Protein AF-A0A962KAN5-F1 (afdb_monomer_lite)

Radius of gyration: 16.56 Å; chains: 1; bounding box: 42×18×42 Å

Secondary structure (DSSP, 8-state):
-PPPPPPPPP-TT-S-HHHHHHHHHHHHHHHHHHHHHTGGG-SSTHHHHS--STTS--HHHHHHHT-

Structure (mmCIF, N/CA/C/O backbone):
data_AF-A0A962KAN5-F1
#
_entry.id   AF-A0A962KAN5-F1
#
loop_
_atom_site.group_PDB
_atom_site.id
_atom_site.type_symbol
_atom_site.label_atom_id
_atom_site.label_alt_id
_atom_site.label_comp_id
_atom_site.label_asym_id
_atom_site.label_entity_id
_atom_site.label_seq_id
_atom_site.pdbx_PDB_ins_code
_atom_site.Cartn_x
_atom_site.Cartn_y
_atom_site.Cartn_z
_atom_site.occupancy
_atom_site.B_iso_or_equiv
_atom_site.auth_seq_id
_atom_site.auth_comp_id
_atom_site.auth_asym_id
_atom_site.auth_atom_id
_atom_site.pdbx_PDB_model_num
ATOM 1 N N . MET A 1 1 ? 27.628 6.333 8.272 1.00 62.72 1 MET A N 1
ATOM 2 C CA . MET A 1 1 ? 26.703 5.221 7.983 1.00 62.72 1 MET A CA 1
ATOM 3 C C . MET A 1 1 ? 25.791 5.718 6.885 1.00 62.72 1 MET A C 1
ATOM 5 O O . MET A 1 1 ? 25.059 6.665 7.144 1.00 62.72 1 MET A O 1
ATOM 9 N N . ASP A 1 2 ? 25.906 5.178 5.674 1.00 77.88 2 ASP A N 1
ATOM 10 C CA . ASP A 1 2 ? 25.016 5.554 4.574 1.00 77.88 2 ASP A CA 1
ATOM 11 C C . ASP A 1 2 ? 23.633 4.952 4.823 1.00 77.88 2 ASP A C 1
ATOM 13 O O . ASP A 1 2 ? 23.486 3.737 4.953 1.00 77.88 2 ASP A O 1
ATOM 17 N N . THR A 1 3 ? 22.622 5.810 4.944 1.00 80.00 3 THR A N 1
ATOM 18 C CA . THR A 1 3 ? 21.229 5.374 5.056 1.00 80.00 3 THR A CA 1
ATOM 19 C C . THR A 1 3 ? 20.734 4.989 3.662 1.00 80.00 3 THR A C 1
ATOM 21 O O . THR A 1 3 ? 20.778 5.837 2.766 1.00 80.00 3 THR A O 1
ATOM 24 N N . PRO A 1 4 ? 20.242 3.757 3.445 1.00 82.25 4 PRO A N 1
ATOM 25 C CA . PRO A 1 4 ? 19.716 3.363 2.145 1.00 82.25 4 PRO A CA 1
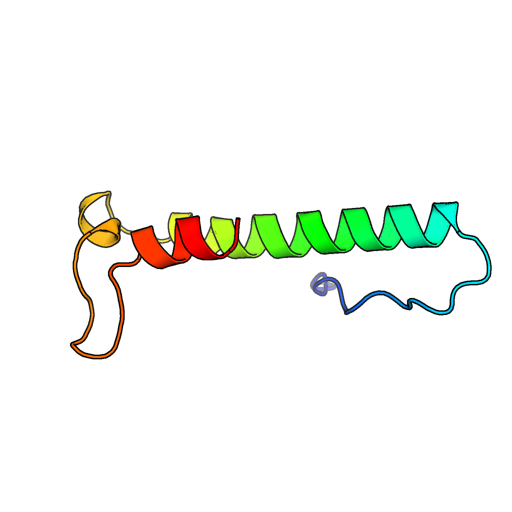ATOM 26 C C . PRO A 1 4 ? 18.505 4.227 1.769 1.00 82.25 4 PRO A C 1
ATOM 28 O O . PRO A 1 4 ? 17.600 4.450 2.577 1.00 82.25 4 PRO A O 1
ATOM 31 N N . LEU A 1 5 ? 18.505 4.736 0.536 1.00 86.62 5 LEU A N 1
ATOM 32 C CA . LEU A 1 5 ? 17.406 5.526 -0.016 1.00 86.62 5 LEU A CA 1
ATOM 33 C C . LEU A 1 5 ? 16.314 4.612 -0.575 1.00 86.62 5 LEU A C 1
ATOM 35 O O . LEU A 1 5 ? 16.590 3.508 -1.035 1.00 86.62 5 LEU A O 1
ATOM 39 N N . PHE A 1 6 ? 15.073 5.095 -0.570 1.00 87.81 6 PHE A N 1
ATOM 40 C CA . PHE A 1 6 ? 13.965 4.377 -1.197 1.00 87.81 6 PHE A CA 1
ATOM 41 C C . PHE A 1 6 ? 13.999 4.493 -2.719 1.00 87.81 6 PHE A C 1
ATOM 43 O O . PHE A 1 6 ? 14.402 5.528 -3.266 1.00 87.81 6 PHE A O 1
ATOM 50 N N . SER A 1 7 ? 13.503 3.442 -3.369 1.00 90.06 7 SER A N 1
ATOM 51 C CA . SER A 1 7 ? 13.341 3.350 -4.816 1.00 90.06 7 SER A CA 1
ATOM 52 C C . SER A 1 7 ? 12.540 4.541 -5.345 1.00 90.06 7 SER A C 1
ATOM 54 O O . SER A 1 7 ? 11.526 4.960 -4.776 1.00 90.06 7 SER A O 1
ATOM 56 N N . ARG A 1 8 ? 13.048 5.145 -6.419 1.00 90.38 8 ARG A N 1
ATOM 57 C CA . ARG A 1 8 ? 12.419 6.275 -7.113 1.00 90.38 8 ARG A CA 1
ATOM 58 C C . ARG A 1 8 ? 11.648 5.764 -8.321 1.00 90.38 8 ARG A C 1
ATOM 60 O O . ARG A 1 8 ? 11.828 4.624 -8.726 1.00 90.38 8 ARG A O 1
ATOM 67 N N . THR A 1 9 ? 10.786 6.612 -8.873 1.00 92.69 9 THR A N 1
ATOM 68 C CA . THR A 1 9 ? 10.042 6.304 -10.098 1.00 92.69 9 THR A CA 1
ATOM 69 C C . THR A 1 9 ? 11.008 5.862 -11.210 1.00 92.69 9 THR A C 1
ATOM 71 O O . THR A 1 9 ? 11.909 6.644 -11.531 1.00 92.69 9 THR A O 1
ATOM 74 N N . PRO A 1 10 ? 10.833 4.657 -11.788 1.00 92.94 10 PRO A N 1
ATOM 75 C CA . PRO A 1 10 ? 11.685 4.144 -12.857 1.00 92.94 10 PRO A CA 1
ATOM 76 C C . PRO A 1 10 ? 11.668 5.025 -14.102 1.00 92.94 10 PRO A C 1
ATOM 78 O O . PRO A 1 10 ? 10.650 5.651 -14.423 1.00 92.94 10 PRO A O 1
ATOM 81 N N . LEU A 1 11 ? 12.770 5.028 -14.851 1.00 91.31 11 LEU A N 1
ATOM 82 C CA . LEU A 1 11 ? 12.819 5.701 -16.147 1.00 91.31 11 LEU A CA 1
ATOM 83 C C . LEU A 1 11 ? 12.167 4.820 -17.220 1.00 91.31 11 LEU A C 1
ATOM 85 O O . LEU A 1 11 ? 12.703 3.792 -17.620 1.00 91.31 11 LEU A O 1
ATOM 89 N N . LEU A 1 12 ? 11.031 5.264 -17.754 1.00 90.12 12 LEU A N 1
ATOM 90 C CA . LEU A 1 12 ? 10.287 4.499 -18.765 1.00 90.12 12 LEU A CA 1
ATOM 91 C C . LEU A 1 12 ? 10.828 4.660 -20.195 1.00 90.12 12 LEU A C 1
ATOM 93 O O . LEU A 1 12 ? 10.349 4.005 -21.115 1.00 90.12 12 LEU A O 1
ATOM 97 N N . THR A 1 13 ? 11.815 5.533 -20.399 1.00 91.94 13 THR A N 1
ATOM 98 C CA . THR A 1 13 ? 12.425 5.816 -21.709 1.00 91.94 13 THR A CA 1
ATOM 99 C C . THR A 1 13 ? 13.769 5.105 -21.894 1.00 91.94 13 THR A C 1
ATOM 101 O O . THR A 1 13 ? 14.663 5.643 -22.549 1.00 91.94 13 THR A O 1
ATOM 104 N N . GLY A 1 14 ? 13.950 3.939 -21.268 1.00 84.44 14 GLY A N 1
ATOM 105 C CA . GLY A 1 14 ? 15.161 3.129 -21.404 1.00 84.44 14 GLY A CA 1
ATOM 106 C C . GLY A 1 14 ? 15.382 2.614 -22.833 1.00 84.44 14 GLY A C 1
ATOM 107 O O . GLY A 1 14 ? 14.472 2.599 -23.661 1.00 84.44 14 GLY A O 1
ATOM 108 N N . HIS A 1 15 ? 16.610 2.180 -23.124 1.00 89.38 15 HIS A N 1
ATOM 109 C CA . HIS A 1 15 ? 16.984 1.634 -24.437 1.00 89.38 15 HIS A CA 1
ATOM 110 C C . HIS A 1 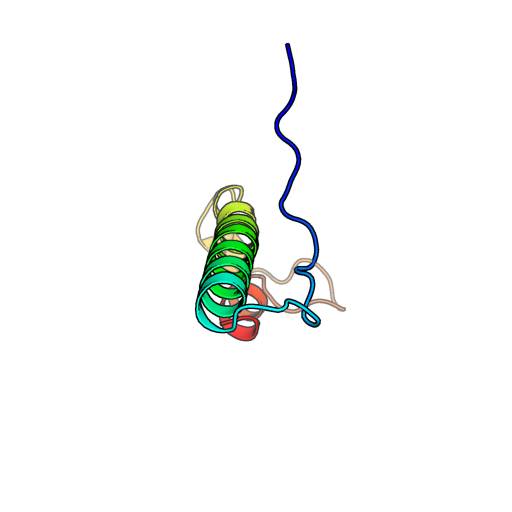15 ? 16.907 0.102 -24.515 1.00 89.38 15 HIS A C 1
ATOM 112 O O . HIS A 1 15 ? 17.027 -0.450 -25.606 1.00 89.38 15 HIS A O 1
ATOM 118 N N . ASP A 1 16 ? 16.701 -0.575 -23.381 1.00 95.69 16 ASP A N 1
ATOM 119 C CA . ASP A 1 16 ? 16.541 -2.026 -23.298 1.00 95.69 16 ASP A CA 1
ATOM 120 C C . ASP A 1 16 ? 15.238 -2.386 -22.581 1.00 95.69 16 ASP A C 1
ATOM 122 O O . ASP A 1 16 ? 15.006 -1.995 -21.437 1.00 95.69 16 ASP A O 1
ATOM 126 N N . VAL A 1 17 ? 14.387 -3.144 -23.269 1.00 94.69 17 VAL A N 1
ATOM 127 C CA . VAL A 1 17 ? 13.029 -3.442 -22.805 1.00 94.69 17 VAL A CA 1
ATOM 128 C C . VAL A 1 17 ? 13.046 -4.374 -21.594 1.00 94.69 17 VAL A C 1
ATOM 130 O O . VAL A 1 17 ? 12.251 -4.183 -20.673 1.00 94.69 17 VAL A O 1
ATOM 133 N N . GLU A 1 18 ? 13.934 -5.370 -21.572 1.00 96.31 18 GLU A N 1
ATOM 134 C CA . GLU A 1 18 ? 13.981 -6.337 -20.472 1.00 96.31 18 GLU A CA 1
ATOM 135 C C . GLU A 1 18 ? 14.512 -5.706 -19.188 1.00 96.31 18 GLU A C 1
ATOM 137 O O . GLU A 1 18 ? 13.907 -5.878 -18.131 1.00 96.31 18 GLU A O 1
ATOM 142 N N . SER A 1 19 ? 15.561 -4.889 -19.276 1.00 94.00 19 SER A N 1
ATOM 143 C CA . SER A 1 19 ? 16.042 -4.084 -18.154 1.00 94.00 19 SER A CA 1
ATOM 144 C C . SER A 1 19 ? 14.946 -3.168 -17.601 1.00 94.00 19 SER A C 1
ATOM 146 O O . SER A 1 19 ? 14.686 -3.187 -16.398 1.00 94.00 19 SER A O 1
ATOM 148 N N . THR A 1 20 ? 14.217 -2.443 -18.461 1.00 94.56 20 THR A N 1
ATOM 149 C CA . THR A 1 20 ? 13.105 -1.587 -18.012 1.00 94.56 20 THR A CA 1
ATOM 150 C C . THR A 1 20 ? 12.001 -2.393 -17.322 1.00 94.56 20 THR A C 1
ATOM 152 O O . THR A 1 20 ? 11.489 -1.966 -16.289 1.00 94.56 20 THR A O 1
ATOM 155 N N . ARG A 1 21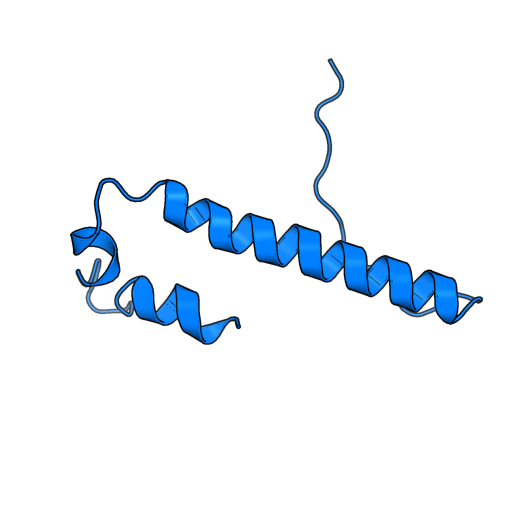 ? 11.648 -3.582 -17.828 1.00 95.44 21 ARG A N 1
ATOM 156 C CA . ARG A 1 21 ? 10.673 -4.467 -17.164 1.00 95.44 21 ARG A CA 1
ATOM 157 C C . ARG A 1 21 ? 11.140 -4.908 -15.781 1.00 95.44 21 ARG A C 1
ATOM 159 O O . ARG A 1 21 ? 10.338 -4.898 -14.849 1.00 95.44 21 ARG A O 1
ATOM 166 N N . GLN A 1 22 ? 12.414 -5.273 -15.643 1.00 95.00 22 GLN A N 1
ATOM 167 C CA . GLN A 1 22 ? 12.991 -5.652 -14.353 1.00 95.00 22 GLN A CA 1
ATOM 168 C C . GLN A 1 22 ? 12.998 -4.476 -13.373 1.00 95.00 22 GLN A C 1
ATOM 170 O O . GLN A 1 22 ? 12.598 -4.641 -12.224 1.00 95.00 22 GLN A O 1
ATOM 175 N N . GLU A 1 23 ? 13.367 -3.275 -13.822 1.00 94.44 23 GLU A N 1
ATOM 176 C CA . GLU A 1 23 ? 13.338 -2.066 -12.992 1.00 94.44 23 GLU A CA 1
ATOM 177 C C . GLU A 1 23 ? 11.916 -1.741 -12.508 1.00 94.44 23 GLU A C 1
ATOM 179 O O . GLU A 1 23 ? 11.706 -1.454 -11.330 1.00 94.44 23 GLU A O 1
ATOM 184 N N . MET A 1 24 ? 10.916 -1.853 -13.389 1.00 94.56 24 MET A N 1
ATOM 185 C CA . MET A 1 24 ? 9.507 -1.663 -13.030 1.00 94.56 24 MET A CA 1
ATOM 186 C C . MET A 1 24 ? 9.019 -2.703 -12.019 1.00 94.56 24 MET A C 1
ATOM 188 O O . MET A 1 24 ? 8.316 -2.344 -11.074 1.00 94.56 24 MET A O 1
ATOM 192 N N . LEU A 1 25 ? 9.390 -3.974 -12.198 1.00 95.44 25 LEU A N 1
ATOM 193 C CA . LEU A 1 25 ? 9.038 -5.047 -11.269 1.00 95.44 25 LEU A CA 1
ATOM 194 C C . LEU A 1 25 ? 9.641 -4.797 -9.884 1.00 95.44 25 LEU A C 1
ATOM 196 O O . LEU A 1 25 ? 8.929 -4.884 -8.887 1.00 95.44 25 LEU A O 1
ATOM 200 N N . LEU A 1 26 ? 10.930 -4.457 -9.821 1.00 95.31 26 LEU A N 1
ATOM 201 C CA . LEU A 1 26 ? 11.611 -4.150 -8.563 1.00 95.31 26 LEU A CA 1
ATOM 202 C C . LEU A 1 26 ? 10.971 -2.951 -7.865 1.00 95.31 26 LEU A C 1
ATOM 204 O O . LEU A 1 26 ? 10.644 -3.034 -6.686 1.00 95.31 26 LEU A O 1
ATOM 208 N N . TYR A 1 27 ? 10.697 -1.873 -8.600 1.00 95.44 27 TYR A N 1
ATOM 209 C CA . TYR A 1 27 ? 10.004 -0.711 -8.050 1.00 95.44 27 TYR A CA 1
ATOM 210 C C . TYR A 1 27 ? 8.616 -1.058 -7.502 1.00 95.44 27 TYR A C 1
ATOM 212 O O . TYR A 1 27 ? 8.254 -0.606 -6.413 1.00 95.44 27 TYR A O 1
ATOM 220 N N . PHE A 1 28 ? 7.837 -1.859 -8.236 1.00 95.25 28 PHE A N 1
ATOM 221 C CA . PHE A 1 28 ? 6.530 -2.315 -7.772 1.00 95.25 28 PHE A CA 1
ATOM 222 C C . PHE A 1 28 ? 6.660 -3.109 -6.471 1.00 95.25 28 PHE A C 1
ATOM 224 O O . PHE A 1 28 ? 6.017 -2.754 -5.491 1.00 95.25 28 PHE A O 1
ATOM 231 N N . LEU A 1 29 ? 7.531 -4.120 -6.427 1.00 95.25 29 LEU A N 1
ATOM 232 C CA . LEU A 1 29 ? 7.736 -4.944 -5.233 1.00 95.25 29 LEU A CA 1
ATOM 233 C C . LEU A 1 29 ? 8.210 -4.108 -4.039 1.00 95.25 29 LEU A C 1
ATOM 235 O O . LEU A 1 29 ? 7.660 -4.234 -2.949 1.00 95.25 29 LEU A O 1
ATOM 239 N N . ASP A 1 30 ? 9.182 -3.217 -4.235 1.00 95.06 30 ASP A N 1
ATOM 240 C CA . ASP A 1 30 ? 9.714 -2.358 -3.174 1.00 95.06 30 ASP A CA 1
ATOM 241 C C . ASP A 1 30 ? 8.638 -1.439 -2.585 1.00 95.06 30 ASP A C 1
ATOM 243 O O . ASP A 1 30 ? 8.535 -1.277 -1.365 1.00 95.06 30 ASP A O 1
ATOM 247 N N . THR A 1 31 ? 7.832 -0.815 -3.447 1.00 94.12 31 THR A N 1
ATOM 248 C CA . THR A 1 31 ? 6.788 0.123 -3.015 1.00 94.12 31 THR A CA 1
ATOM 249 C C . THR A 1 31 ? 5.574 -0.589 -2.431 1.00 94.12 31 THR A C 1
ATOM 251 O O . THR A 1 31 ? 5.029 -0.114 -1.433 1.00 94.12 31 THR A O 1
ATOM 254 N N . PHE A 1 32 ? 5.196 -1.742 -2.984 1.00 94.69 32 PHE A N 1
ATOM 255 C CA . PHE A 1 32 ? 4.111 -2.582 -2.487 1.00 94.69 32 PHE A CA 1
ATOM 256 C C . PHE A 1 32 ? 4.442 -3.165 -1.109 1.00 94.69 32 PHE A C 1
ATOM 258 O O . PHE A 1 32 ? 3.709 -2.921 -0.154 1.00 94.69 32 PHE A O 1
ATOM 265 N N . ASN A 1 33 ? 5.608 -3.801 -0.955 1.00 93.69 33 ASN A N 1
ATOM 266 C CA . ASN A 1 33 ? 6.057 -4.344 0.333 1.00 93.69 33 ASN A CA 1
ATOM 267 C C . ASN A 1 33 ? 6.167 -3.250 1.402 1.00 93.69 33 ASN A C 1
ATOM 269 O O . ASN A 1 33 ? 5.817 -3.456 2.562 1.00 93.69 33 ASN A O 1
ATOM 273 N N . ARG A 1 34 ? 6.633 -2.051 1.026 1.00 92.62 34 ARG A 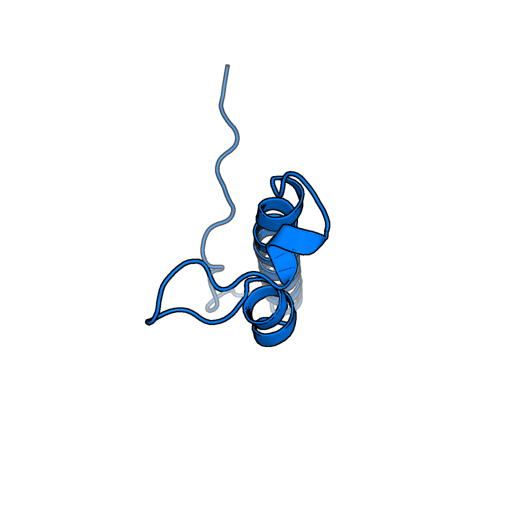N 1
ATOM 274 C CA . ARG A 1 34 ? 6.655 -0.905 1.943 1.00 92.62 34 ARG A CA 1
ATOM 275 C C . ARG A 1 34 ? 5.253 -0.479 2.361 1.00 92.62 34 ARG A C 1
ATOM 277 O O . ARG A 1 34 ? 5.045 -0.112 3.514 1.00 92.62 34 ARG A O 1
ATOM 284 N N . TYR A 1 35 ? 4.320 -0.429 1.422 1.00 94.19 35 TYR A N 1
ATOM 285 C CA . TYR A 1 35 ? 2.947 -0.077 1.737 1.00 94.19 35 TYR A CA 1
ATOM 286 C C . TYR A 1 35 ? 2.353 -1.074 2.740 1.00 94.19 35 TYR A C 1
ATOM 288 O O . TYR A 1 35 ? 1.822 -0.654 3.769 1.00 94.19 35 TYR A O 1
ATOM 296 N N . GLU A 1 36 ? 2.528 -2.375 2.499 1.00 94.75 36 GLU A N 1
ATOM 297 C CA . GLU A 1 36 ? 2.076 -3.431 3.410 1.00 94.75 36 GLU A CA 1
ATOM 298 C C . GLU A 1 36 ? 2.755 -3.349 4.785 1.00 94.75 36 GLU A C 1
ATOM 300 O O . GLU A 1 36 ? 2.079 -3.485 5.807 1.00 94.75 36 GLU A O 1
ATOM 305 N N . SER A 1 37 ? 4.048 -3.003 4.852 1.00 94.75 37 SER A N 1
ATOM 306 C CA . SER A 1 37 ? 4.766 -2.885 6.132 1.00 94.75 37 SER A CA 1
ATOM 307 C C . SER A 1 37 ? 4.196 -1.801 7.059 1.00 94.75 37 SER A C 1
ATOM 309 O O . SER A 1 37 ? 4.456 -1.807 8.260 1.00 94.75 37 SER A O 1
ATOM 311 N N . LEU A 1 38 ? 3.414 -0.842 6.545 1.00 94.25 38 LEU A N 1
ATOM 312 C CA . LEU A 1 38 ? 2.718 0.136 7.392 1.00 94.25 38 LEU A CA 1
ATOM 313 C C . LEU A 1 38 ? 1.678 -0.533 8.301 1.00 94.25 38 LEU A C 1
ATOM 315 O O . LEU A 1 38 ? 1.419 -0.044 9.400 1.00 94.25 38 LEU A O 1
ATOM 319 N N . PHE A 1 39 ? 1.091 -1.646 7.863 1.00 95.50 39 PHE A N 1
ATOM 320 C CA . PHE A 1 39 ? 0.063 -2.369 8.610 1.00 95.50 39 PHE A CA 1
ATOM 321 C C . PHE A 1 39 ? 0.652 -3.267 9.703 1.00 95.50 39 PHE A C 1
ATOM 323 O O . PHE A 1 39 ? -0.031 -3.553 10.685 1.00 95.50 39 PHE A O 1
ATOM 330 N N . GLU A 1 40 ? 1.939 -3.615 9.616 1.00 95.62 40 GLU A N 1
ATOM 331 C CA . GLU A 1 40 ? 2.675 -4.293 10.697 1.00 95.62 40 GLU A CA 1
ATOM 332 C C . GLU A 1 40 ? 2.786 -3.423 11.959 1.00 95.62 40 GLU A C 1
ATOM 334 O O . GLU A 1 40 ? 2.974 -3.927 13.062 1.00 95.62 40 GLU A O 1
ATOM 339 N N . CYS A 1 41 ? 2.632 -2.103 11.816 1.00 95.69 41 CYS A N 1
ATOM 340 C CA . CYS A 1 41 ? 2.653 -1.159 12.930 1.00 95.69 41 CYS A CA 1
ATOM 341 C C . CYS A 1 41 ? 1.318 -1.097 13.700 1.00 95.69 41 CYS A C 1
ATOM 343 O O . CYS A 1 41 ? 1.206 -0.345 14.673 1.00 95.69 41 CYS A O 1
ATOM 345 N N . LEU A 1 42 ? 0.285 -1.831 13.271 1.00 96.44 42 LEU A N 1
ATOM 346 C CA . LEU A 1 42 ? -0.991 -1.887 13.978 1.00 96.44 42 LEU A CA 1
ATOM 347 C C . LEU A 1 42 ? -0.852 -2.681 15.276 1.00 96.44 42 LEU A C 1
ATOM 349 O O . L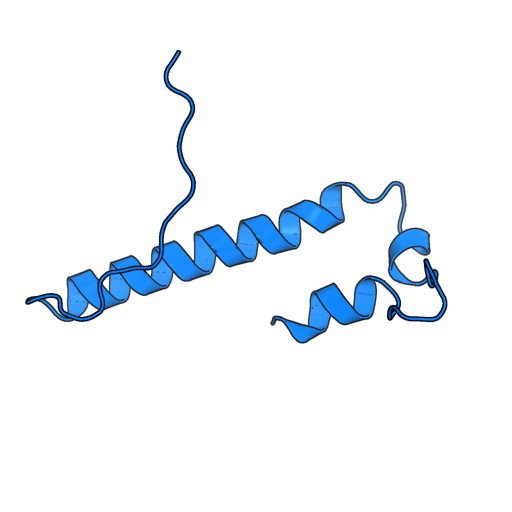EU A 1 42 ? -0.333 -3.790 15.301 1.00 96.44 42 LEU A O 1
ATOM 353 N N . ALA A 1 43 ? -1.365 -2.116 16.370 1.00 96.19 43 ALA A N 1
ATOM 354 C CA . ALA A 1 43 ? -1.218 -2.712 17.696 1.00 96.19 43 ALA A CA 1
ATOM 355 C C . ALA A 1 43 ? -1.945 -4.062 17.853 1.00 96.19 43 ALA A C 1
ATOM 357 O O . ALA A 1 43 ? -1.584 -4.850 18.724 1.00 96.19 43 ALA A O 1
ATOM 358 N N . ASN A 1 44 ? -3.005 -4.296 17.073 1.00 97.06 44 ASN A N 1
ATOM 359 C CA . ASN A 1 44 ? -3.811 -5.516 17.081 1.00 97.06 44 ASN A CA 1
ATOM 360 C C . ASN A 1 44 ? -4.745 -5.569 15.857 1.00 97.06 44 ASN A C 1
ATOM 362 O O . ASN A 1 44 ? -4.869 -4.602 15.103 1.00 97.06 44 ASN A O 1
ATOM 366 N N . GLU A 1 45 ? -5.443 -6.694 15.696 1.00 96.56 45 GLU A N 1
ATOM 367 C CA . GLU A 1 45 ? -6.355 -6.940 14.574 1.00 96.56 45 GLU A CA 1
ATOM 368 C C . GLU A 1 45 ? -7.582 -6.012 14.551 1.00 96.56 45 GLU A C 1
ATOM 370 O O . GLU A 1 45 ? -8.071 -5.663 13.479 1.00 96.56 45 GLU A O 1
ATOM 375 N N . GLU A 1 46 ? -8.072 -5.547 15.706 1.00 97.62 46 GLU A N 1
ATOM 376 C CA . GLU A 1 46 ? -9.234 -4.644 15.769 1.00 97.62 46 GLU A CA 1
ATOM 377 C C . GLU A 1 46 ? -8.964 -3.322 15.027 1.00 97.62 46 GLU A C 1
ATOM 379 O O . GLU A 1 46 ? -9.865 -2.737 14.413 1.00 97.62 46 GLU A O 1
ATOM 384 N N . ALA A 1 47 ? -7.705 -2.871 15.017 1.00 97.12 47 ALA A N 1
ATOM 385 C CA . ALA A 1 47 ? -7.287 -1.641 14.352 1.00 97.12 47 ALA A CA 1
ATOM 386 C C . ALA A 1 47 ? -7.537 -1.646 12.830 1.00 97.12 47 ALA A C 1
ATOM 388 O O . ALA A 1 47 ? -7.721 -0.578 12.245 1.00 97.12 47 ALA A O 1
ATOM 389 N N . TYR A 1 48 ? -7.616 -2.820 12.193 1.00 97.19 48 TYR A N 1
ATOM 390 C CA . TYR A 1 48 ? -7.980 -2.941 10.777 1.00 97.19 48 TYR A CA 1
ATOM 391 C C . TYR A 1 48 ? -9.419 -2.490 10.504 1.00 97.19 48 TYR A C 1
ATOM 393 O O . TYR A 1 48 ? -9.707 -1.884 9.470 1.00 97.19 48 TYR A O 1
ATOM 401 N N . TYR A 1 49 ? -10.326 -2.761 11.440 1.00 97.31 49 TYR A N 1
ATOM 402 C CA . TYR A 1 49 ? -11.766 -2.592 11.253 1.00 97.31 49 TYR A CA 1
ATOM 403 C C . TYR A 1 49 ? -12.296 -1.296 11.867 1.00 97.31 49 TYR A C 1
ATOM 405 O O . TYR A 1 49 ? -13.329 -0.772 11.439 1.00 97.31 49 TYR A O 1
ATOM 413 N N . LYS A 1 50 ? -11.589 -0.737 12.853 1.00 96.69 50 LYS A N 1
ATOM 414 C CA . LYS A 1 50 ? -11.993 0.504 13.511 1.00 96.69 50 LYS A CA 1
ATOM 415 C C . LYS A 1 50 ? -11.843 1.703 12.575 1.00 96.69 50 LYS A C 1
ATOM 417 O O . LYS A 1 50 ? -10.776 1.967 12.026 1.00 96.69 50 LYS A O 1
ATOM 422 N N . LYS A 1 51 ? -12.915 2.487 12.434 1.00 96.81 51 LYS A N 1
ATOM 423 C CA . LYS A 1 51 ? -12.898 3.738 11.665 1.00 96.81 51 LYS A CA 1
ATOM 424 C C . LYS A 1 51 ? -12.172 4.832 12.469 1.00 96.81 51 LYS A C 1
ATOM 426 O O . LYS A 1 51 ? -12.677 5.210 13.527 1.00 96.81 51 LYS A O 1
ATOM 431 N N . PRO A 1 52 ? -11.028 5.368 12.001 1.00 93.50 52 PRO A N 1
ATOM 432 C CA . PRO A 1 52 ? -10.234 6.306 12.799 1.00 93.50 52 PRO A CA 1
ATOM 433 C C . PRO A 1 52 ? -10.876 7.697 12.887 1.00 93.50 52 PRO A C 1
ATOM 435 O O . PRO A 1 52 ? -10.851 8.319 13.944 1.00 93.50 52 PRO A O 1
ATOM 438 N N . ILE A 1 53 ? -11.468 8.178 11.785 1.00 96.62 53 ILE A N 1
ATOM 439 C CA . ILE A 1 53 ? -12.193 9.455 11.684 1.00 96.62 53 ILE A CA 1
ATOM 440 C C . ILE A 1 53 ? -13.335 9.342 10.667 1.00 96.62 53 ILE A C 1
ATOM 442 O O . ILE A 1 53 ? -13.322 8.461 9.809 1.00 96.62 53 ILE A O 1
ATOM 446 N N . SER A 1 54 ? -14.300 10.265 10.699 1.00 97.50 54 SER A N 1
ATOM 447 C CA . SER A 1 54 ? -15.486 10.242 9.824 1.00 97.50 54 SER A CA 1
ATOM 448 C C . SER A 1 54 ? -15.164 10.249 8.322 1.00 97.50 54 SER A C 1
ATOM 450 O O . SER A 1 54 ? -15.882 9.602 7.558 1.00 97.50 54 SER A O 1
ATOM 452 N N . LEU A 1 55 ? -14.078 10.916 7.922 1.00 97.62 55 LEU A N 1
ATOM 453 C CA . LEU A 1 55 ? -13.659 11.102 6.527 1.00 97.62 55 LEU A CA 1
ATOM 454 C C . LEU A 1 55 ? -12.786 9.971 5.955 1.00 97.62 55 LEU A C 1
ATOM 456 O O . LEU A 1 55 ? -12.399 10.046 4.793 1.00 97.62 55 LEU A O 1
ATOM 460 N N . ARG A 1 56 ? -12.430 8.947 6.742 1.00 96.12 56 ARG A N 1
ATOM 461 C CA . ARG A 1 56 ? -11.578 7.832 6.287 1.00 96.12 56 ARG A CA 1
ATOM 462 C C . ARG A 1 56 ? -12.310 6.504 6.374 1.00 96.12 56 ARG A C 1
ATOM 464 O O . ARG A 1 56 ? -13.132 6.311 7.268 1.00 96.12 56 ARG A O 1
ATOM 471 N N . HIS A 1 57 ? -11.988 5.581 5.475 1.00 97.19 57 HIS A N 1
ATOM 472 C CA . HIS A 1 57 ? -12.427 4.193 5.602 1.00 97.19 57 HIS A CA 1
ATOM 473 C C . HIS A 1 57 ? -11.662 3.480 6.738 1.00 97.19 57 HIS A C 1
ATOM 475 O O . HIS A 1 57 ? -10.629 3.982 7.193 1.00 97.19 57 HIS A O 1
ATOM 481 N N . PRO A 1 58 ? -12.157 2.334 7.238 1.00 97.12 58 PRO A N 1
ATOM 482 C CA . PRO A 1 58 ? -11.350 1.424 8.051 1.00 97.12 58 PRO A CA 1
ATOM 483 C C . PRO A 1 58 ? -10.051 1.031 7.337 1.00 97.12 58 PRO A C 1
ATOM 485 O O . PRO A 1 58 ? -10.021 0.969 6.108 1.00 97.12 58 PRO A O 1
ATOM 488 N N . LEU A 1 59 ? -8.983 0.753 8.085 1.00 96.25 59 LEU A N 1
ATOM 489 C CA . LEU A 1 59 ? -7.664 0.486 7.499 1.00 96.25 59 LEU A CA 1
ATOM 490 C C . LEU A 1 59 ? -7.646 -0.752 6.591 1.00 96.25 59 LEU A C 1
ATOM 492 O O . LEU A 1 59 ? -6.959 -0.736 5.574 1.00 96.25 59 LEU A O 1
ATOM 496 N N . ILE A 1 60 ? -8.482 -1.757 6.865 1.00 96.25 60 ILE A N 1
ATOM 497 C CA . ILE A 1 60 ? -8.635 -2.936 5.999 1.00 96.25 60 I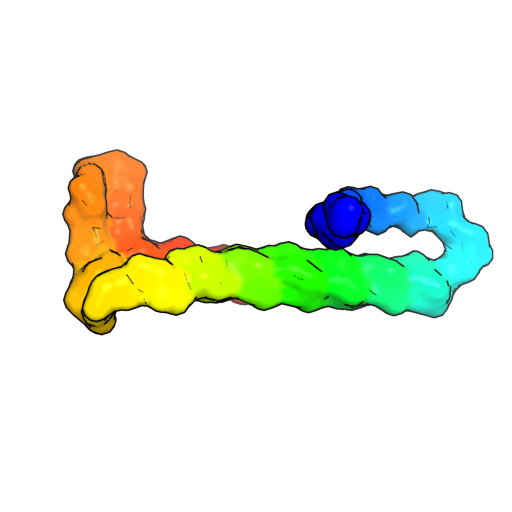LE A CA 1
ATOM 498 C C . ILE A 1 60 ? -9.077 -2.594 4.572 1.00 96.25 60 ILE A C 1
ATOM 500 O O . ILE A 1 60 ? -8.683 -3.275 3.631 1.00 96.25 60 ILE A O 1
ATOM 504 N N . PHE A 1 61 ? -9.856 -1.521 4.384 1.00 96.38 61 PHE A N 1
ATOM 505 C CA . PHE A 1 61 ? -10.213 -1.062 3.042 1.00 96.38 61 PHE A CA 1
ATOM 506 C C . PHE A 1 61 ? -8.963 -0.647 2.272 1.00 96.38 61 PHE A C 1
ATOM 508 O O . PHE A 1 61 ? -8.819 -1.001 1.109 1.00 96.38 61 PHE A O 1
ATOM 515 N N . TYR A 1 62 ? -8.057 0.084 2.925 1.00 95.31 62 TYR A N 1
ATOM 516 C CA . TYR A 1 62 ? -6.847 0.564 2.276 1.00 95.31 62 TYR A CA 1
ATOM 517 C C . TYR A 1 62 ? -5.916 -0.590 1.914 1.00 95.31 62 TYR A C 1
ATOM 519 O O . TYR A 1 62 ? -5.467 -0.623 0.774 1.00 95.31 62 TYR A O 1
ATOM 527 N N . LEU A 1 63 ? -5.754 -1.573 2.809 1.00 93.75 63 LEU A N 1
ATOM 528 C CA . LEU A 1 63 ? -4.977 -2.784 2.530 1.00 93.75 63 LEU A CA 1
ATOM 529 C C . LEU A 1 63 ? -5.421 -3.470 1.225 1.00 93.75 63 LEU A C 1
ATOM 531 O O . LEU A 1 63 ? -4.584 -3.874 0.428 1.00 93.75 63 LEU A O 1
ATOM 535 N N . GLY A 1 64 ? -6.733 -3.582 0.996 1.00 92.06 64 GLY A N 1
ATOM 536 C CA . GLY A 1 64 ? -7.271 -4.234 -0.199 1.00 92.06 64 GLY A CA 1
ATOM 537 C C . GLY A 1 64 ? -7.369 -3.345 -1.443 1.00 92.06 64 GLY A C 1
ATOM 538 O O . GLY A 1 64 ? -7.345 -3.871 -2.549 1.00 92.06 64 GLY A O 1
ATOM 539 N N . HIS A 1 65 ? -7.510 -2.019 -1.312 1.00 93.88 65 HIS A N 1
ATOM 540 C CA . HIS A 1 65 ? -7.786 -1.164 -2.479 1.00 93.88 65 HIS A CA 1
ATOM 541 C C . HIS A 1 65 ? -6.576 -0.995 -3.409 1.00 93.88 65 HIS A C 1
ATOM 543 O O . HIS A 1 65 ? -6.752 -0.634 -4.574 1.00 93.88 65 HIS A O 1
ATOM 549 N N . THR A 1 66 ? -5.361 -1.140 -2.877 1.00 84.75 66 THR A N 1
ATOM 550 C CA . THR A 1 66 ? -4.107 -0.928 -3.614 1.00 84.75 66 THR A CA 1
ATOM 551 C C . THR A 1 66 ? -3.563 -2.196 -4.274 1.00 84.75 66 THR A C 1
ATOM 553 O O . THR A 1 66 ? -2.528 -2.103 -4.932 1.00 84.75 66 THR A O 1
ATOM 556 N N . ALA A 1 67 ? -4.214 -3.348 -4.065 1.00 72.94 67 ALA A N 1
ATOM 557 C CA . ALA A 1 67 ? -3.822 -4.655 -4.597 1.00 72.94 67 ALA A CA 1
ATOM 558 C C . ALA A 1 67 ? -4.349 -4.914 -6.018 1.00 72.94 67 ALA A C 1
ATOM 560 O O . ALA A 1 67 ? -5.415 -4.361 -6.377 1.00 72.94 67 ALA A O 1
#

Sequence (67 aa):
MDTPLFSRTPLLTGHDVESTRQEMLLYFLDTFNRYESLFECLANEEAYYKKPISLRHPLIFYLGHTA

Foldseek 3Di:
DDDDDAQDDQDPPDPDPVVSVVSVVVNCCRVLVVVVVVCVPDPDPVQQCDDPDPPDHRNVCVNPPVD

pLDDT: mean 92.88, std 6.08, range [62.72, 97.62]